Protein AF-A0A4U5JFB2-F1 (afdb_monomer_lite)

Structure (mmCIF, N/CA/C/O backbone):
data_AF-A0A4U5JFB2-F1
#
_entry.id   AF-A0A4U5JFB2-F1
#
loop_
_atom_site.group_PDB
_atom_site.id
_atom_site.type_symbol
_atom_site.label_atom_id
_atom_site.label_alt_id
_atom_site.label_comp_id
_atom_site.label_asym_id
_atom_site.label_entity_id
_atom_site.label_seq_id
_atom_site.pdbx_PDB_ins_code
_atom_site.Cartn_x
_atom_site.Cartn_y
_atom_site.Cartn_z
_atom_site.occupancy
_atom_site.B_iso_or_equiv
_atom_site.auth_seq_id
_atom_site.auth_comp_id
_atom_site.auth_asym_id
_atom_site.auth_atom_id
_atom_site.pdbx_PDB_model_num
ATOM 1 N N . MET A 1 1 ? 9.744 2.714 -34.882 1.00 49.50 1 MET A N 1
ATOM 2 C CA . MET A 1 1 ? 10.341 2.212 -33.629 1.00 49.50 1 MET A CA 1
ATOM 3 C C . MET A 1 1 ? 9.254 1.440 -32.914 1.00 49.50 1 MET A C 1
ATOM 5 O O . MET A 1 1 ? 8.287 2.055 -32.488 1.00 49.50 1 MET A O 1
ATOM 9 N N . GLU A 1 2 ? 9.345 0.115 -32.877 1.00 61.69 2 GLU A N 1
ATOM 10 C CA . GLU A 1 2 ? 8.428 -0.694 -32.072 1.00 61.69 2 GLU A CA 1
ATOM 11 C C . GLU A 1 2 ? 8.927 -0.667 -30.626 1.00 61.69 2 GLU A C 1
ATOM 13 O O . GLU A 1 2 ? 10.002 -1.180 -30.318 1.00 61.69 2 GLU A O 1
ATOM 18 N N . PHE A 1 3 ? 8.195 0.008 -29.741 1.00 65.12 3 PHE A N 1
ATOM 19 C CA . PHE A 1 3 ? 8.506 -0.007 -28.317 1.00 65.12 3 PHE A CA 1
ATOM 20 C C . PHE A 1 3 ? 8.042 -1.347 -27.746 1.00 65.12 3 PHE A C 1
ATOM 22 O O . PHE A 1 3 ? 6.844 -1.581 -27.598 1.00 65.12 3 PHE A O 1
ATOM 29 N N . SER A 1 4 ? 8.986 -2.236 -27.429 1.00 78.12 4 SER A N 1
ATOM 30 C CA . SER A 1 4 ? 8.678 -3.460 -26.691 1.00 78.12 4 SER A CA 1
ATOM 31 C C . SER A 1 4 ? 8.183 -3.081 -25.292 1.00 78.12 4 SER A C 1
ATOM 33 O O . SER A 1 4 ? 8.965 -2.718 -24.413 1.00 78.12 4 SER A O 1
ATOM 35 N N . LEU A 1 5 ? 6.864 -3.134 -25.091 1.00 79.94 5 LEU A N 1
ATOM 36 C CA . LEU A 1 5 ? 6.212 -2.791 -23.820 1.00 79.94 5 LEU A CA 1
ATOM 37 C C . LEU A 1 5 ? 6.572 -3.759 -22.684 1.00 79.94 5 LEU A C 1
ATOM 39 O O . LEU A 1 5 ? 6.315 -3.454 -21.524 1.00 79.94 5 LEU A O 1
ATOM 43 N N . VAL A 1 6 ? 7.209 -4.891 -22.993 1.00 82.12 6 VAL A N 1
ATOM 44 C CA . VAL A 1 6 ? 7.571 -5.930 -22.021 1.00 82.12 6 VAL A CA 1
ATOM 45 C C . VAL A 1 6 ? 8.448 -5.373 -20.893 1.00 82.12 6 VAL A C 1
ATOM 47 O O . VAL A 1 6 ? 8.170 -5.633 -19.727 1.00 82.12 6 VAL A O 1
ATOM 50 N N . GLY A 1 7 ? 9.458 -4.556 -21.211 1.00 84.44 7 GLY A N 1
ATOM 51 C CA . GLY A 1 7 ? 10.356 -3.975 -20.202 1.00 84.44 7 GLY A CA 1
ATOM 52 C C . GLY A 1 7 ? 9.629 -3.062 -19.202 1.00 84.44 7 GLY A C 1
ATOM 53 O O . GLY A 1 7 ? 9.645 -3.342 -18.003 1.00 84.44 7 GLY A O 1
ATOM 54 N N . PRO A 1 8 ? 8.941 -2.002 -19.668 1.00 85.06 8 PRO A N 1
ATOM 55 C CA . PRO A 1 8 ? 8.163 -1.118 -18.798 1.00 85.06 8 PRO A CA 1
ATOM 56 C C . PRO A 1 8 ? 7.049 -1.834 -18.020 1.00 85.06 8 PRO A C 1
ATOM 58 O O . PRO A 1 8 ? 6.825 -1.529 -16.850 1.00 85.06 8 PRO A O 1
ATOM 61 N N . VAL A 1 9 ? 6.366 -2.809 -18.630 1.00 88.50 9 VAL A N 1
ATOM 62 C CA . VAL A 1 9 ? 5.305 -3.582 -17.961 1.00 88.50 9 VAL A CA 1
ATOM 63 C C . VAL A 1 9 ? 5.862 -4.394 -16.794 1.00 88.50 9 VAL A C 1
ATOM 65 O O . VAL A 1 9 ? 5.256 -4.416 -15.726 1.00 88.50 9 VAL A O 1
ATOM 68 N N . VAL A 1 10 ? 7.024 -5.023 -16.956 1.00 89.44 10 VAL A N 1
ATOM 69 C CA . VAL A 1 10 ? 7.642 -5.797 -15.872 1.00 89.44 10 VAL A CA 1
ATOM 70 C C . VAL A 1 10 ? 8.172 -4.879 -14.769 1.00 89.44 10 VAL A C 1
ATOM 72 O O . VAL A 1 10 ? 7.935 -5.145 -13.595 1.00 89.44 10 VAL A O 1
ATOM 75 N N . LEU A 1 11 ? 8.847 -3.782 -15.128 1.00 87.44 11 LEU A N 1
ATOM 76 C CA . LEU A 1 11 ? 9.489 -2.891 -14.152 1.00 87.44 11 LEU A CA 1
ATOM 77 C C . LEU A 1 11 ? 8.510 -1.994 -13.390 1.00 87.44 11 LEU A C 1
ATOM 79 O O . LEU A 1 11 ? 8.796 -1.609 -12.262 1.00 87.44 11 LEU A O 1
ATOM 83 N N . ILE A 1 12 ? 7.381 -1.635 -14.000 1.00 88.50 12 ILE A N 1
ATOM 84 C CA . ILE A 1 12 ? 6.430 -0.671 -13.431 1.00 88.50 12 ILE A CA 1
ATOM 85 C C . ILE A 1 12 ? 5.071 -1.329 -13.215 1.00 88.50 12 ILE A C 1
ATOM 87 O O . ILE A 1 12 ? 4.487 -1.206 -12.141 1.00 88.50 12 ILE A O 1
ATOM 91 N N . GLY A 1 13 ? 4.576 -2.064 -14.209 1.00 90.56 13 GLY A N 1
ATOM 92 C CA . GLY A 1 13 ? 3.257 -2.689 -14.157 1.00 90.56 13 GLY A CA 1
ATOM 93 C C . GLY A 1 13 ? 3.129 -3.719 -13.038 1.00 90.56 13 GLY A C 1
ATOM 94 O O . GLY A 1 13 ? 2.193 -3.629 -12.249 1.00 90.56 13 GLY A O 1
ATOM 95 N N . ILE A 1 14 ? 4.076 -4.657 -12.923 1.00 92.00 14 ILE A N 1
ATOM 96 C CA . ILE A 1 14 ? 4.029 -5.694 -11.878 1.00 92.00 14 ILE A CA 1
ATOM 97 C C . ILE A 1 14 ? 4.122 -5.080 -10.466 1.00 92.00 14 ILE A C 1
ATOM 99 O O . ILE A 1 14 ? 3.264 -5.399 -9.639 1.00 92.00 14 ILE A O 1
ATOM 103 N N . PRO A 1 15 ? 5.068 -4.166 -10.163 1.00 90.00 15 PRO A N 1
ATOM 104 C CA . PRO A 1 15 ? 5.104 -3.514 -8.855 1.00 90.00 15 PRO A CA 1
ATOM 105 C C . PRO A 1 15 ? 3.850 -2.693 -8.545 1.00 90.00 15 PRO A C 1
ATOM 107 O O . PRO A 1 15 ? 3.310 -2.813 -7.449 1.00 90.00 15 PRO A O 1
ATOM 110 N N . LEU A 1 16 ? 3.342 -1.903 -9.499 1.00 91.69 16 LEU A N 1
ATOM 111 C CA . LEU A 1 16 ? 2.110 -1.133 -9.298 1.00 91.69 16 LEU A CA 1
ATOM 112 C C . LEU A 1 16 ? 0.903 -2.040 -9.060 1.00 91.69 16 LEU A C 1
ATOM 114 O O . LEU A 1 16 ? 0.091 -1.758 -8.182 1.00 91.69 16 LEU A O 1
ATOM 118 N N . PHE A 1 17 ? 0.797 -3.142 -9.804 1.00 94.69 17 PHE A N 1
ATOM 119 C CA . PHE A 1 17 ? -0.240 -4.143 -9.582 1.00 94.69 17 PHE A CA 1
ATOM 120 C C . PHE A 1 17 ? -0.169 -4.695 -8.155 1.00 94.69 17 PHE A C 1
ATOM 122 O O . PHE A 1 17 ? -1.189 -4.758 -7.470 1.00 94.69 17 PHE A O 1
ATOM 129 N N . TRP A 1 18 ? 1.032 -5.022 -7.672 1.00 93.44 18 TRP A N 1
ATOM 130 C CA . TRP A 1 18 ? 1.218 -5.518 -6.311 1.00 93.44 18 TRP A CA 1
ATOM 131 C C . TRP A 1 18 ? 0.842 -4.483 -5.245 1.00 93.44 18 TRP A C 1
ATOM 133 O O . TRP A 1 18 ? 0.189 -4.829 -4.261 1.00 93.44 18 TRP A O 1
ATOM 143 N N . LEU A 1 19 ? 1.174 -3.205 -5.458 1.00 90.06 19 LEU A N 1
ATOM 144 C CA . LEU A 1 19 ? 0.747 -2.122 -4.567 1.00 90.06 19 LEU A CA 1
ATOM 145 C C . LEU A 1 19 ? -0.776 -2.012 -4.513 1.00 90.06 19 LEU A C 1
ATOM 147 O O . LEU A 1 19 ? -1.340 -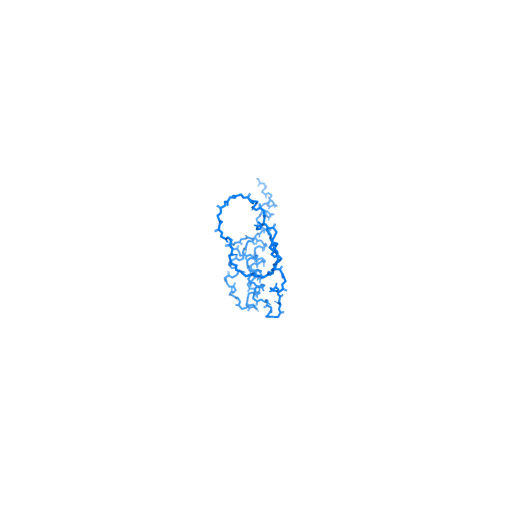1.948 -3.426 1.00 90.06 19 LEU A O 1
ATOM 151 N N . CYS A 1 20 ? -1.457 -2.081 -5.658 1.00 95.19 20 CYS A N 1
ATOM 152 C CA . CYS A 1 20 ? -2.918 -2.078 -5.701 1.00 95.19 20 CYS A CA 1
ATOM 153 C C . CYS A 1 20 ? -3.528 -3.267 -4.942 1.00 95.19 20 CYS A C 1
ATOM 155 O O . CYS A 1 20 ? -4.490 -3.080 -4.197 1.00 95.19 20 CYS A O 1
ATOM 157 N N . VAL A 1 21 ? -2.963 -4.472 -5.090 1.00 95.56 21 VAL A N 1
ATOM 158 C CA . VAL A 1 21 ? -3.413 -5.670 -4.359 1.00 95.56 21 VAL A CA 1
ATOM 159 C C . VAL A 1 21 ? -3.256 -5.481 -2.848 1.00 95.56 21 VAL A C 1
ATOM 161 O O . VAL A 1 21 ? -4.212 -5.701 -2.106 1.00 95.56 21 VAL A O 1
ATOM 164 N N . MET A 1 22 ? -2.092 -5.016 -2.386 1.00 91.56 22 MET A N 1
ATOM 165 C CA . MET A 1 22 ? -1.822 -4.807 -0.957 1.00 91.56 22 MET A CA 1
ATOM 166 C C . MET A 1 22 ? -2.681 -3.701 -0.349 1.00 91.56 22 MET A C 1
ATOM 168 O O . MET A 1 22 ? -3.229 -3.860 0.741 1.00 91.56 22 MET A O 1
ATOM 172 N N . THR A 1 23 ? -2.865 -2.598 -1.073 1.00 94.75 23 THR A N 1
ATOM 173 C CA . THR A 1 23 ? -3.782 -1.525 -0.686 1.00 94.75 23 THR A CA 1
ATOM 174 C C . THR A 1 23 ? -5.220 -2.024 -0.589 1.00 94.75 23 THR A C 1
ATOM 176 O O . THR A 1 23 ? -5.907 -1.697 0.378 1.00 94.75 23 THR A O 1
ATOM 179 N N . GLY A 1 24 ? -5.672 -2.830 -1.553 1.00 96.50 24 GLY A N 1
ATOM 180 C CA . GLY A 1 24 ? -6.997 -3.445 -1.527 1.00 96.50 24 GLY A CA 1
ATOM 181 C C . GLY A 1 24 ? -7.182 -4.366 -0.321 1.00 96.50 24 GLY A C 1
ATOM 182 O O . GLY A 1 24 ? -8.184 -4.254 0.383 1.00 96.50 24 GLY A O 1
ATOM 183 N N . TYR A 1 25 ? -6.187 -5.211 -0.036 1.00 95.00 25 TYR A N 1
ATOM 184 C CA . TYR A 1 25 ? -6.188 -6.088 1.134 1.00 95.00 25 TYR A CA 1
ATOM 185 C C . TYR A 1 25 ? -6.294 -5.290 2.440 1.00 95.00 25 TYR A C 1
ATOM 187 O O . TYR A 1 25 ? -7.235 -5.493 3.204 1.00 95.00 25 TYR A O 1
ATOM 195 N N . ALA A 1 26 ? -5.403 -4.318 2.660 1.00 94.44 26 ALA A N 1
ATOM 196 C CA . ALA A 1 26 ? -5.414 -3.491 3.866 1.00 94.44 26 ALA A CA 1
ATOM 197 C C . ALA A 1 26 ? -6.717 -2.686 4.018 1.00 94.44 26 ALA A C 1
ATOM 199 O O . ALA A 1 26 ? -7.193 -2.485 5.132 1.00 94.44 26 ALA A O 1
ATOM 200 N N . TYR A 1 27 ? -7.323 -2.235 2.915 1.00 96.56 27 TYR A N 1
ATOM 201 C CA . TYR A 1 27 ? -8.592 -1.507 2.955 1.00 96.56 27 TYR A CA 1
ATOM 202 C C . TYR A 1 27 ? -9.761 -2.379 3.433 1.00 96.56 27 TYR A C 1
ATOM 204 O O . TYR A 1 27 ? -10.595 -1.907 4.205 1.00 96.56 27 TYR A O 1
ATOM 212 N N . VAL A 1 28 ? -9.824 -3.637 2.983 1.00 97.25 28 VAL A N 1
ATOM 213 C CA . VAL A 1 28 ? -10.891 -4.580 3.358 1.00 97.25 28 VAL A CA 1
ATOM 214 C C . VAL A 1 28 ? -10.669 -5.160 4.756 1.00 97.25 28 VAL A C 1
ATOM 216 O O . VAL A 1 28 ? -11.634 -5.361 5.486 1.00 97.25 28 VAL A O 1
ATOM 219 N N . ASP A 1 29 ? -9.415 -5.392 5.141 1.00 95.56 29 ASP A N 1
ATOM 220 C CA . ASP A 1 29 ? -9.050 -6.039 6.405 1.00 95.56 29 ASP A CA 1
ATOM 221 C C . ASP A 1 29 ? -8.941 -5.060 7.594 1.00 95.56 29 ASP A C 1
ATOM 223 O O . ASP A 1 29 ? -9.241 -5.409 8.733 1.00 95.56 29 ASP A O 1
ATOM 227 N N . ALA A 1 30 ? -8.586 -3.791 7.371 1.00 94.88 30 ALA A N 1
ATOM 228 C CA . ALA A 1 30 ? -8.470 -2.815 8.461 1.00 94.88 30 ALA A CA 1
ATOM 229 C C . ALA A 1 30 ? -9.735 -2.664 9.348 1.00 94.88 30 ALA A C 1
ATOM 231 O O . ALA A 1 30 ? -9.583 -2.635 10.574 1.00 94.88 30 ALA A O 1
ATOM 232 N N . PRO A 1 31 ? -10.974 -2.588 8.812 1.00 93.56 31 PRO A N 1
ATOM 233 C CA . PRO A 1 31 ? -12.167 -2.459 9.645 1.00 93.56 31 PRO A CA 1
ATOM 234 C C . PRO A 1 31 ? -12.383 -3.648 10.588 1.00 93.56 31 PRO A C 1
ATOM 236 O O . PRO A 1 31 ? -12.862 -3.443 11.702 1.00 93.56 31 PRO A O 1
ATOM 239 N N . THR A 1 32 ? -12.015 -4.871 10.182 1.00 93.81 32 THR A N 1
ATOM 240 C CA . THR A 1 32 ? -12.194 -6.073 11.019 1.00 93.81 32 THR A CA 1
ATOM 241 C C . THR A 1 32 ? -11.259 -6.084 12.228 1.00 93.81 32 THR A C 1
ATOM 243 O O . THR A 1 32 ? -11.507 -6.810 13.183 1.00 93.81 32 THR A O 1
ATOM 246 N N . HIS A 1 33 ? -10.234 -5.229 12.221 1.00 90.50 33 HIS A N 1
ATOM 247 C CA . HIS A 1 33 ? -9.240 -5.070 13.282 1.00 90.50 33 HIS A CA 1
ATOM 248 C C . HIS A 1 33 ? -9.352 -3.718 14.017 1.00 90.50 33 HIS A C 1
ATOM 250 O O . HIS A 1 33 ? -8.415 -3.280 14.688 1.00 90.50 33 HIS A O 1
ATOM 256 N N . GLY A 1 34 ? -10.474 -2.998 13.863 1.00 90.88 34 GLY A N 1
ATOM 257 C CA . GLY A 1 34 ? -10.684 -1.691 14.505 1.00 90.88 34 GLY A CA 1
ATOM 258 C C . GLY A 1 34 ? -9.733 -0.596 14.003 1.00 90.88 34 GLY A C 1
ATOM 259 O O . GLY A 1 34 ? -9.461 0.385 14.701 1.00 90.88 34 GLY A O 1
ATOM 260 N N . MET A 1 35 ? -9.184 -0.770 12.802 1.00 93.19 35 MET A N 1
ATOM 261 C CA . MET A 1 35 ? -8.250 0.154 12.177 1.00 93.19 35 MET A CA 1
ATOM 262 C C . MET A 1 35 ? -8.947 1.030 11.130 1.00 93.19 35 MET A C 1
ATOM 264 O O . MET A 1 35 ? -9.945 0.644 10.526 1.00 93.19 35 MET A O 1
ATOM 268 N N . SER A 1 36 ? -8.413 2.233 10.886 1.00 94.69 36 SER A N 1
ATOM 269 C CA . SER A 1 36 ? -8.985 3.155 9.894 1.00 94.69 36 SER A CA 1
ATOM 270 C C . SER A 1 36 ? -8.630 2.723 8.459 1.00 94.69 36 SER A C 1
ATOM 272 O O . SER A 1 36 ? -7.458 2.793 8.077 1.00 94.69 36 SER A O 1
ATOM 274 N N . PRO A 1 37 ? -9.611 2.356 7.611 1.00 95.19 37 PRO A N 1
ATOM 275 C CA . PRO A 1 37 ? -9.326 1.758 6.300 1.00 95.19 37 PRO A CA 1
ATOM 276 C C . PRO A 1 37 ? -8.588 2.702 5.355 1.00 95.19 37 PRO A C 1
ATOM 278 O O . PRO A 1 37 ? -7.638 2.320 4.682 1.00 95.19 37 PRO A O 1
ATOM 281 N N . ARG A 1 38 ? -8.985 3.980 5.347 1.00 95.44 38 ARG A N 1
ATOM 282 C CA . ARG A 1 38 ? -8.382 5.009 4.486 1.00 95.44 38 ARG A CA 1
ATOM 283 C C . ARG A 1 38 ? -6.920 5.284 4.839 1.00 95.44 38 ARG A C 1
ATOM 285 O O . ARG A 1 38 ? -6.108 5.462 3.938 1.00 95.44 38 ARG A O 1
ATOM 292 N N . LYS A 1 39 ? -6.586 5.301 6.135 1.00 93.56 39 LYS A N 1
ATOM 293 C CA . LYS A 1 39 ? -5.214 5.524 6.609 1.00 93.56 39 LYS A CA 1
ATOM 294 C C . LYS A 1 39 ? -4.316 4.379 6.160 1.00 93.56 39 LYS A C 1
ATOM 296 O O . LYS A 1 39 ? -3.283 4.623 5.549 1.00 93.56 39 LYS A O 1
ATOM 301 N N . TRP A 1 40 ? -4.724 3.142 6.432 1.00 94.25 40 TRP A N 1
ATOM 302 C CA . TRP A 1 40 ? -3.893 1.973 6.155 1.00 94.25 40 TRP A CA 1
ATOM 303 C C . TRP A 1 40 ? -3.795 1.638 4.669 1.00 94.25 40 TRP A C 1
ATOM 305 O O . TRP A 1 40 ? -2.723 1.242 4.216 1.00 94.25 40 TRP A O 1
ATOM 315 N N . ALA A 1 41 ? -4.840 1.914 3.887 1.00 93.50 41 ALA A N 1
ATOM 316 C CA . ALA A 1 41 ? -4.770 1.876 2.429 1.00 93.50 41 ALA A CA 1
ATOM 317 C C . ALA A 1 41 ? -3.744 2.884 1.877 1.00 93.50 41 ALA A C 1
ATOM 319 O O . ALA A 1 41 ? -2.910 2.517 1.050 1.00 93.50 41 ALA A O 1
ATOM 320 N N . ALA A 1 42 ? -3.763 4.133 2.365 1.00 92.94 42 ALA A N 1
ATOM 321 C CA . ALA A 1 42 ? -2.820 5.167 1.939 1.00 92.94 42 ALA A CA 1
ATOM 322 C C . ALA A 1 42 ? -1.374 4.825 2.333 1.00 92.94 42 ALA A C 1
ATOM 324 O O . ALA A 1 42 ? -0.477 4.901 1.498 1.00 92.94 42 ALA A O 1
ATOM 325 N N . VAL A 1 43 ? -1.150 4.390 3.575 1.00 90.25 43 VAL A N 1
ATOM 326 C CA . VAL A 1 43 ? 0.178 3.972 4.052 1.00 90.25 43 VAL A CA 1
ATOM 327 C C . VAL A 1 43 ? 0.715 2.803 3.221 1.00 90.25 43 VAL A C 1
ATOM 329 O O . VAL A 1 43 ? 1.853 2.863 2.761 1.00 90.25 43 VAL A O 1
ATOM 332 N N . SER A 1 44 ? -0.114 1.789 2.955 1.00 89.25 44 SER A N 1
ATOM 333 C CA . SER A 1 44 ? 0.280 0.614 2.161 1.00 89.25 44 SER A CA 1
ATOM 334 C C . SER A 1 44 ? 0.577 0.945 0.693 1.00 89.25 44 SER A C 1
ATOM 336 O O . SER A 1 44 ? 1.377 0.252 0.073 1.00 89.25 44 SER A O 1
ATOM 338 N N . PHE A 1 45 ? -0.034 2.001 0.141 1.00 89.75 45 PHE A N 1
ATOM 339 C CA . PHE A 1 45 ? 0.180 2.429 -1.245 1.00 89.75 45 PHE A CA 1
ATOM 340 C C . PHE A 1 45 ? 1.418 3.324 -1.416 1.00 89.75 45 PHE A C 1
ATOM 342 O O . PHE A 1 45 ? 2.227 3.106 -2.314 1.00 89.75 45 PHE A O 1
ATOM 349 N N . PHE A 1 46 ? 1.557 4.355 -0.573 1.00 87.00 46 PHE A N 1
ATOM 350 C CA . PHE A 1 46 ? 2.542 5.432 -0.761 1.00 87.00 46 PHE A CA 1
ATOM 351 C C . PHE A 1 46 ? 3.888 5.179 -0.088 1.00 87.00 46 PHE A C 1
ATOM 353 O O . PHE A 1 46 ? 4.875 5.819 -0.447 1.00 87.00 46 PHE A O 1
ATOM 360 N N . VAL A 1 47 ? 3.946 4.251 0.866 1.00 84.38 47 VAL A N 1
ATOM 361 C CA . VAL A 1 47 ? 5.198 3.804 1.478 1.00 84.38 47 VAL A CA 1
ATOM 362 C C . VAL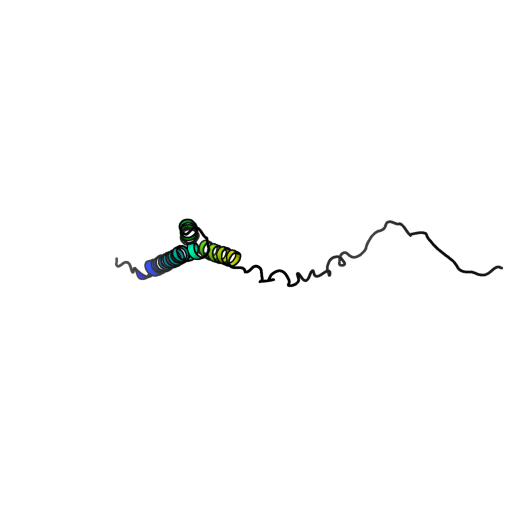 A 1 47 ? 5.425 2.353 1.047 1.00 84.38 47 VAL A C 1
ATOM 364 O O . VAL A 1 47 ? 5.174 1.432 1.824 1.00 84.38 47 VAL A O 1
ATOM 367 N N . PRO A 1 48 ? 5.825 2.106 -0.212 1.00 64.12 48 PRO A N 1
ATOM 368 C CA . PRO A 1 48 ? 6.024 0.750 -0.703 1.00 64.12 48 PRO A CA 1
ATOM 369 C C . PRO A 1 48 ? 7.061 0.008 0.156 1.00 64.12 48 PRO A C 1
ATOM 371 O O . PRO A 1 48 ? 7.997 0.609 0.686 1.00 64.12 48 PRO A O 1
ATOM 374 N N . LEU A 1 49 ? 6.867 -1.305 0.309 1.00 64.31 49 LEU A N 1
ATOM 375 C CA . LEU A 1 49 ? 7.579 -2.203 1.232 1.00 64.31 49 LEU A CA 1
ATOM 376 C C . LEU A 1 49 ? 7.304 -1.912 2.719 1.00 64.31 49 LEU A C 1
ATOM 378 O O . LEU A 1 49 ? 6.700 -2.750 3.380 1.00 64.31 49 LEU A O 1
ATOM 382 N N . PHE A 1 50 ? 7.658 -0.743 3.256 1.00 68.31 50 PHE A N 1
ATOM 383 C CA . PHE A 1 50 ? 7.525 -0.478 4.700 1.00 68.31 50 PHE A CA 1
ATOM 384 C C . PHE A 1 50 ? 6.083 -0.259 5.168 1.00 68.31 50 PHE A C 1
ATOM 386 O O . PHE A 1 50 ? 5.750 -0.641 6.282 1.00 68.31 50 PHE A O 1
ATOM 393 N N . GLY A 1 51 ? 5.211 0.321 4.344 1.00 71.00 51 GLY A N 1
ATOM 394 C CA . GLY A 1 51 ? 3.825 0.617 4.707 1.00 71.00 51 GLY A CA 1
ATOM 395 C C . GLY A 1 51 ? 2.965 -0.633 4.882 1.00 71.00 51 GLY A C 1
ATOM 396 O O . GLY A 1 51 ? 2.193 -0.715 5.835 1.00 71.00 51 GLY A O 1
ATOM 397 N N . PHE A 1 52 ? 3.145 -1.633 4.012 1.00 72.69 52 PHE A N 1
ATOM 398 C CA . PHE A 1 52 ? 2.464 -2.922 4.149 1.00 72.69 52 PHE A CA 1
ATOM 399 C C . PHE A 1 52 ? 2.961 -3.696 5.377 1.00 72.69 52 PHE A C 1
ATOM 401 O O . PHE A 1 52 ? 2.148 -4.178 6.161 1.00 72.69 52 PHE A O 1
ATOM 408 N N . PHE A 1 53 ? 4.279 -3.759 5.605 1.00 78.75 53 PHE A N 1
ATOM 409 C CA . PHE A 1 53 ? 4.812 -4.391 6.816 1.00 78.75 53 PHE A CA 1
ATOM 410 C C . PHE A 1 53 ? 4.396 -3.645 8.086 1.00 78.75 53 PHE A C 1
ATOM 412 O O . PHE A 1 53 ? 3.992 -4.287 9.046 1.00 78.75 53 PHE A O 1
ATOM 419 N N . ALA A 1 54 ? 4.404 -2.310 8.090 1.00 80.56 54 ALA A N 1
ATOM 420 C CA . ALA A 1 54 ? 3.904 -1.517 9.211 1.00 80.56 54 ALA A CA 1
ATOM 421 C C . ALA A 1 54 ? 2.430 -1.822 9.523 1.00 80.56 54 ALA A C 1
ATOM 423 O O . ALA A 1 54 ? 2.068 -1.927 10.691 1.00 80.56 54 ALA A O 1
ATOM 424 N N . TYR A 1 55 ? 1.592 -2.012 8.497 1.00 77.81 55 TYR A N 1
ATOM 425 C CA . TYR A 1 55 ? 0.218 -2.484 8.679 1.00 77.81 55 TYR A CA 1
ATOM 426 C C . TYR A 1 55 ? 0.169 -3.887 9.303 1.00 77.81 55 TYR A C 1
ATOM 428 O O . TYR A 1 55 ? -0.576 -4.085 10.259 1.00 77.81 55 TYR A O 1
ATOM 436 N N . LEU A 1 56 ? 0.968 -4.843 8.815 1.00 81.69 56 LEU A N 1
ATOM 437 C CA . LEU A 1 56 ? 1.014 -6.195 9.384 1.00 81.69 56 LEU A CA 1
ATOM 438 C C . LEU A 1 56 ? 1.464 -6.191 10.854 1.00 81.69 56 LEU A C 1
ATOM 440 O O . LEU A 1 56 ? 0.850 -6.873 11.667 1.00 81.69 56 LEU A O 1
ATOM 444 N N . PHE A 1 57 ? 2.485 -5.402 11.202 1.00 85.12 57 PHE A N 1
ATOM 445 C CA . PHE A 1 57 ? 2.969 -5.269 12.580 1.00 85.12 57 PHE A CA 1
ATOM 446 C C . PHE A 1 57 ? 1.936 -4.618 13.501 1.00 85.12 57 PHE A C 1
ATOM 448 O O . PHE A 1 57 ? 1.703 -5.109 14.602 1.00 85.12 57 PHE A O 1
ATOM 455 N N . GLU A 1 58 ? 1.285 -3.539 13.058 1.00 83.38 58 GLU A N 1
ATOM 456 C CA . GLU A 1 58 ? 0.218 -2.912 13.840 1.00 83.38 58 GLU A CA 1
ATOM 457 C C . GLU A 1 58 ? -0.968 -3.866 14.029 1.00 83.38 58 GLU A C 1
ATOM 459 O O . GLU A 1 58 ? -1.545 -3.920 15.115 1.00 83.38 58 GLU A O 1
ATOM 464 N N . ARG A 1 59 ? -1.348 -4.611 12.980 1.00 83.81 59 ARG A N 1
ATOM 465 C CA . ARG A 1 59 ? -2.419 -5.607 13.065 1.00 83.81 59 ARG A CA 1
ATOM 466 C C . ARG A 1 59 ? -2.096 -6.636 14.136 1.00 83.81 59 ARG A C 1
ATOM 468 O O . ARG A 1 59 ? -2.924 -6.846 15.013 1.00 83.81 59 ARG A O 1
ATOM 475 N N . GLU A 1 60 ? -0.897 -7.209 14.078 1.00 84.12 60 GLU A N 1
ATOM 476 C CA . GLU A 1 60 ? -0.460 -8.245 15.011 1.00 84.12 60 GLU A CA 1
ATOM 477 C C . GLU A 1 60 ? -0.496 -7.756 16.463 1.00 84.12 60 GLU A C 1
ATOM 479 O O . GLU A 1 60 ? -1.091 -8.408 17.319 1.00 84.12 60 GLU A O 1
ATOM 484 N N . ALA A 1 61 ? 0.013 -6.546 16.721 1.00 77.50 61 ALA A N 1
ATOM 485 C CA . ALA A 1 61 ? -0.009 -5.934 18.050 1.00 77.50 61 ALA A CA 1
ATOM 486 C C . ALA A 1 61 ? -1.428 -5.734 18.616 1.00 77.50 61 ALA A C 1
ATOM 488 O O . ALA A 1 61 ? -1.611 -5.665 19.830 1.00 77.50 61 ALA A O 1
ATOM 489 N N . ARG A 1 62 ? -2.444 -5.617 17.751 1.00 75.88 62 ARG A N 1
ATOM 490 C CA . ARG A 1 62 ? -3.852 -5.453 18.150 1.00 75.88 62 ARG A CA 1
ATOM 491 C C . ARG A 1 62 ? -4.590 -6.777 18.323 1.00 75.88 62 ARG A C 1
ATOM 493 O O . ARG A 1 62 ? -5.612 -6.797 19.005 1.00 75.88 62 ARG A O 1
ATOM 500 N N . THR A 1 63 ? -4.123 -7.847 17.684 1.00 70.75 63 THR A N 1
ATOM 501 C CA . THR A 1 63 ? -4.699 -9.199 17.784 1.00 70.75 63 THR A CA 1
ATOM 502 C C . THR A 1 63 ? -4.036 -10.071 18.843 1.00 70.75 63 THR A C 1
ATOM 504 O O . THR A 1 63 ? -4.563 -11.142 19.144 1.00 70.75 63 THR A O 1
ATOM 507 N N . GLU A 1 64 ? -2.930 -9.615 19.433 1.00 62.81 64 GLU A N 1
ATOM 508 C CA . GLU A 1 64 ? -2.302 -10.242 20.594 1.00 62.81 64 GLU A CA 1
ATOM 509 C C . GLU A 1 64 ? -3.341 -10.422 21.717 1.00 62.81 64 GLU A C 1
ATOM 511 O O . GLU A 1 64 ? -3.920 -9.468 22.245 1.00 62.81 64 GLU A O 1
ATOM 516 N N . SER A 1 65 ? -3.624 -11.679 22.061 1.00 57.72 65 SER A N 1
ATOM 517 C CA . SER A 1 65 ? -4.546 -12.000 23.145 1.00 57.72 65 SER A CA 1
ATOM 518 C C . SER A 1 65 ? -3.900 -11.640 24.490 1.00 57.72 65 SER A C 1
ATOM 520 O O . SER A 1 65 ? -2.716 -11.902 24.675 1.00 57.72 65 S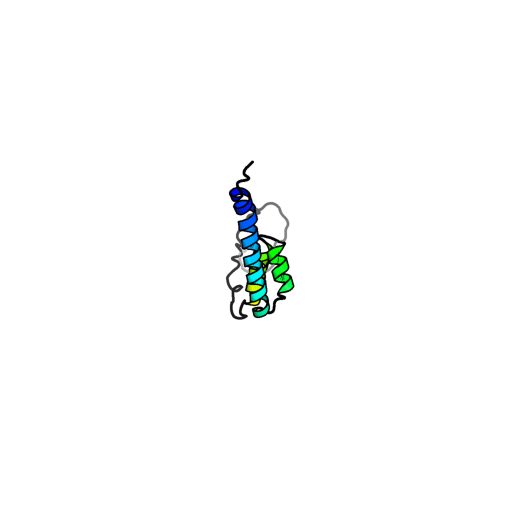ER A O 1
ATOM 522 N N . PRO A 1 66 ? -4.640 -11.160 25.501 1.00 57.59 66 PRO A N 1
ATOM 523 C CA . PRO A 1 66 ? -4.070 -10.899 26.829 1.00 57.59 66 PRO A CA 1
ATOM 524 C C . PRO A 1 66 ? -3.508 -12.153 27.535 1.00 57.59 66 PRO A C 1
ATOM 526 O O . PRO A 1 66 ? -2.910 -12.033 28.599 1.00 57.59 66 PRO A O 1
ATOM 529 N N . ASN A 1 67 ? -3.702 -13.348 26.960 1.00 54.72 67 ASN A N 1
ATOM 530 C CA . ASN A 1 67 ? -3.192 -14.624 27.461 1.00 54.72 67 ASN A CA 1
ATOM 531 C C . ASN A 1 67 ? -1.948 -15.138 26.717 1.00 54.72 67 ASN A C 1
ATOM 533 O O . ASN A 1 67 ? -1.409 -16.168 27.122 1.00 54.72 67 ASN A O 1
ATOM 537 N N . SER A 1 68 ? -1.467 -14.472 25.659 1.00 55.94 68 SER A N 1
ATOM 538 C CA . SER A 1 68 ? -0.147 -14.785 25.109 1.00 55.94 68 SER A CA 1
ATOM 539 C C . SER A 1 68 ? 0.897 -14.103 25.983 1.00 55.94 68 SER A C 1
ATOM 541 O O . SER A 1 68 ? 1.262 -12.942 25.824 1.00 55.94 68 SER A O 1
ATOM 543 N N . THR A 1 69 ? 1.376 -14.849 26.971 1.00 56.69 69 THR A N 1
ATOM 544 C CA . THR A 1 69 ? 2.558 -14.519 27.765 1.00 56.69 69 THR A CA 1
ATOM 545 C C . THR A 1 69 ? 3.817 -14.593 26.890 1.00 56.69 69 THR A C 1
ATOM 547 O O . THR A 1 69 ? 4.711 -15.393 27.143 1.00 56.69 69 THR A O 1
ATOM 550 N N . THR A 1 70 ? 3.907 -13.780 25.838 1.00 53.50 70 THR A N 1
ATOM 551 C CA . THR A 1 70 ? 5.106 -13.676 24.988 1.00 53.50 70 THR A CA 1
ATOM 552 C C . THR A 1 70 ? 6.221 -12.896 25.706 1.00 53.50 70 THR A C 1
ATOM 554 O O . THR A 1 70 ? 7.387 -12.980 25.338 1.00 53.50 70 THR A O 1
ATOM 557 N N . PHE A 1 71 ? 5.894 -12.212 26.811 1.00 52.75 71 PHE A N 1
ATOM 558 C CA . PHE A 1 71 ? 6.846 -11.563 27.719 1.00 52.75 71 PHE A CA 1
ATOM 559 C C . PHE A 1 71 ? 6.973 -12.297 29.069 1.00 52.75 71 PHE A C 1
ATOM 561 O O . PHE A 1 71 ? 7.035 -11.685 30.128 1.00 52.75 71 PHE A O 1
ATOM 568 N N . VAL A 1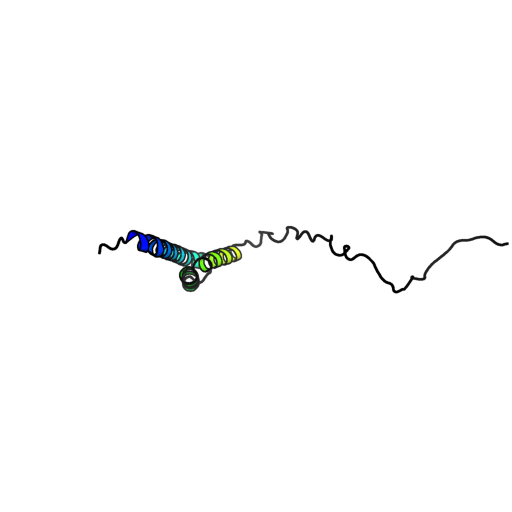 72 ? 6.980 -13.631 29.067 1.00 53.97 72 VAL A N 1
ATOM 569 C CA . VAL A 1 72 ? 7.467 -14.428 30.211 1.00 53.97 72 VAL A CA 1
ATOM 570 C C . VAL A 1 72 ? 8.387 -15.513 29.661 1.00 53.97 72 VAL A C 1
ATOM 572 O O . VAL A 1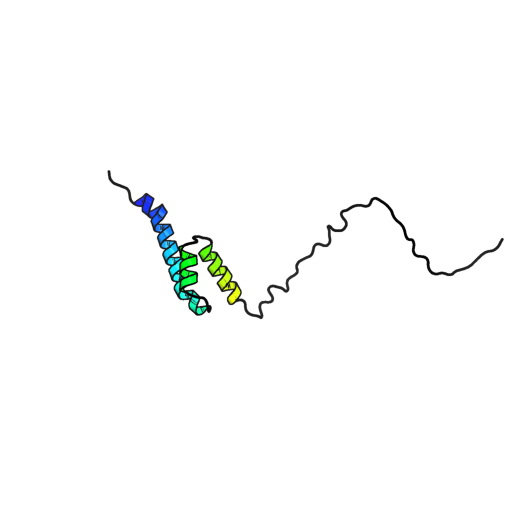 72 ? 8.091 -16.701 29.683 1.00 53.97 72 VAL A O 1
ATOM 575 N N . GLY A 1 73 ? 9.495 -15.077 29.072 1.00 52.34 73 GLY A N 1
ATOM 576 C CA . GLY A 1 73 ? 10.469 -15.948 28.426 1.00 52.34 73 GLY A CA 1
ATOM 577 C C . GLY A 1 73 ? 11.838 -15.292 28.407 1.00 52.34 73 GLY A C 1
ATOM 578 O O . GLY A 1 73 ? 12.319 -14.934 27.344 1.00 52.34 73 GLY A O 1
ATOM 579 N N . GLY A 1 74 ? 12.389 -15.077 29.607 1.00 53.62 74 GLY A N 1
ATOM 580 C CA . GLY A 1 74 ? 13.809 -14.856 29.887 1.00 53.62 74 GLY A CA 1
ATOM 581 C C . GLY A 1 74 ? 14.566 -13.951 28.918 1.00 53.62 74 GLY A C 1
ATOM 582 O O . GLY A 1 74 ? 15.197 -14.435 27.983 1.00 53.62 74 GLY A O 1
ATOM 583 N N . PHE A 1 75 ? 14.659 -12.658 29.238 1.00 56.69 75 PHE A N 1
ATOM 584 C CA . PHE A 1 75 ? 15.940 -12.000 28.998 1.00 56.69 75 PHE A CA 1
ATOM 585 C C . PHE A 1 75 ? 16.958 -12.748 29.854 1.00 56.69 75 PHE A C 1
ATOM 587 O O . PHE A 1 75 ? 17.013 -12.561 31.068 1.00 56.69 75 PHE A O 1
ATOM 594 N N . GLU A 1 76 ? 17.707 -13.652 29.237 1.00 61.81 76 GLU A N 1
ATOM 595 C CA . GLU A 1 76 ? 18.918 -14.199 29.820 1.00 61.81 76 GLU A CA 1
ATOM 596 C C . GLU A 1 76 ? 19.904 -13.028 29.885 1.00 61.81 76 GLU A C 1
ATOM 598 O O . GLU A 1 76 ? 20.624 -12.711 28.938 1.00 61.81 76 GLU A O 1
ATOM 603 N N . ILE A 1 77 ? 19.827 -12.276 30.984 1.00 60.34 77 ILE A N 1
ATOM 604 C CA . ILE A 1 77 ? 20.834 -11.292 31.349 1.00 60.34 77 ILE A CA 1
ATOM 605 C C . ILE A 1 77 ? 22.097 -12.118 31.568 1.00 60.34 77 ILE A C 1
ATOM 607 O O . ILE A 1 77 ? 22.262 -12.746 32.610 1.00 60.34 77 ILE A O 1
ATOM 611 N N . HIS A 1 78 ? 22.974 -12.190 30.569 1.00 55.03 78 HIS A N 1
ATOM 612 C CA . HIS A 1 78 ? 24.310 -12.714 30.796 1.00 55.03 78 HIS A CA 1
ATOM 613 C C . HIS A 1 78 ? 25.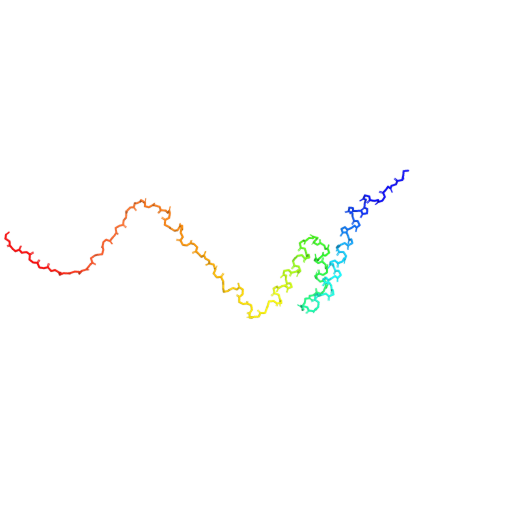033 -11.756 31.742 1.00 55.03 78 HIS A C 1
ATOM 615 O O . HIS A 1 78 ? 25.579 -10.735 31.332 1.00 55.03 78 HIS A O 1
ATOM 621 N N . GLU A 1 79 ? 25.060 -12.124 33.019 1.00 57.94 79 GLU A N 1
ATOM 622 C CA . GLU A 1 79 ? 25.770 -11.454 34.112 1.00 57.94 79 GLU A CA 1
ATOM 623 C C . GLU A 1 79 ? 27.309 -11.592 33.996 1.00 57.94 79 GLU A C 1
ATOM 625 O O . GLU A 1 79 ? 28.042 -11.422 34.957 1.00 57.94 79 GLU A O 1
ATOM 630 N N . SER A 1 80 ? 27.839 -11.894 32.805 1.00 60.53 80 SER A N 1
ATOM 631 C CA . SER A 1 80 ? 29.230 -12.331 32.602 1.00 60.53 80 SER A CA 1
ATOM 632 C C . SER A 1 80 ? 30.163 -11.248 32.038 1.00 60.53 80 SER A C 1
ATOM 634 O O . SER A 1 80 ? 31.192 -11.578 31.454 1.00 60.53 80 SER A O 1
ATOM 636 N N . LYS A 1 81 ? 29.832 -9.955 32.159 1.00 57.47 81 LYS A N 1
ATOM 637 C CA . LYS A 1 81 ? 30.760 -8.872 31.757 1.00 57.47 81 LYS A CA 1
ATOM 638 C C . LYS A 1 81 ? 30.903 -7.708 32.734 1.00 57.47 81 LYS A C 1
ATOM 640 O O . LYS A 1 81 ? 31.613 -6.758 32.422 1.00 57.47 81 LYS A O 1
ATOM 645 N N . ALA A 1 82 ? 30.285 -7.781 33.911 1.00 55.50 82 ALA A N 1
ATOM 646 C CA . ALA A 1 82 ? 30.582 -6.830 34.983 1.00 55.50 82 ALA A CA 1
ATOM 647 C C . ALA A 1 82 ? 31.945 -7.111 35.652 1.00 55.50 82 ALA A C 1
ATOM 649 O O . ALA A 1 82 ? 32.535 -6.192 36.207 1.00 55.50 82 ALA A O 1
ATOM 650 N N . ASP A 1 83 ? 32.457 -8.343 35.539 1.00 57.41 83 ASP A N 1
ATOM 651 C CA . ASP A 1 83 ? 33.673 -8.808 36.228 1.00 57.41 83 ASP A CA 1
ATOM 652 C C . ASP A 1 83 ? 34.938 -8.815 35.339 1.00 57.41 83 ASP A C 1
ATOM 654 O O . ASP A 1 83 ? 36.028 -9.136 35.800 1.00 57.41 83 ASP A O 1
ATOM 658 N N . ASP A 1 84 ? 34.819 -8.414 34.065 1.00 53.69 84 ASP A N 1
ATOM 659 C CA . ASP A 1 84 ? 35.945 -8.332 33.112 1.00 53.69 84 ASP A CA 1
ATOM 660 C C . ASP A 1 84 ? 36.671 -6.968 33.144 1.00 53.69 84 ASP A C 1
ATOM 662 O O . ASP A 1 84 ? 37.564 -6.710 32.333 1.00 53.69 84 ASP A O 1
ATOM 666 N N . ILE A 1 85 ? 36.330 -6.081 34.091 1.00 52.00 85 ILE A N 1
ATOM 667 C CA . ILE A 1 85 ? 37.224 -4.978 34.468 1.00 52.00 85 ILE A CA 1
ATOM 668 C C . ILE A 1 85 ? 38.063 -5.462 35.642 1.00 52.00 85 ILE A C 1
ATOM 670 O O . ILE A 1 85 ? 37.737 -5.267 36.811 1.00 52.00 85 ILE A O 1
ATOM 674 N N . GLY A 1 86 ? 39.152 -6.132 35.269 1.00 47.06 86 GLY A N 1
ATOM 675 C CA . GLY A 1 86 ? 40.234 -6.493 36.162 1.00 47.06 86 GLY A CA 1
ATOM 676 C C . GLY A 1 86 ? 40.683 -5.300 37.004 1.00 47.06 86 GLY A C 1
ATOM 677 O O . GLY A 1 86 ? 40.922 -4.205 36.496 1.00 47.06 86 GLY A O 1
ATOM 678 N N . LEU A 1 87 ? 40.731 -5.575 38.304 1.00 53.06 87 LEU A N 1
ATOM 679 C CA . LEU A 1 87 ? 41.617 -5.039 39.333 1.00 53.06 87 LEU A CA 1
ATOM 680 C C . LEU A 1 87 ? 42.672 -4.045 38.823 1.00 53.06 87 LEU A C 1
ATOM 682 O O . LEU A 1 87 ? 43.485 -4.421 37.989 1.00 53.06 87 LEU A O 1
ATOM 686 N N . ASP A 1 88 ? 42.679 -2.832 39.393 1.00 39.88 88 ASP A N 1
ATOM 687 C CA . ASP A 1 88 ? 43.880 -2.191 39.956 1.00 39.88 88 ASP A CA 1
ATOM 688 C C . ASP A 1 88 ? 43.542 -0.841 40.635 1.00 39.88 88 ASP A C 1
ATOM 690 O O . ASP A 1 88 ? 43.246 0.157 39.977 1.00 39.88 88 ASP A O 1
ATOM 694 N N . GLY A 1 89 ? 43.679 -0.785 41.967 1.00 32.72 89 GLY A N 1
ATOM 695 C CA . GLY A 1 89 ? 44.051 0.446 42.685 1.00 32.72 89 GLY A CA 1
ATOM 696 C C . GLY A 1 89 ? 43.088 0.963 43.772 1.00 32.72 89 GLY A C 1
ATOM 697 O O . GLY A 1 89 ? 41.877 0.840 43.638 1.00 32.72 89 GLY A O 1
ATOM 698 N N . PRO A 1 90 ? 43.610 1.543 44.873 1.00 43.62 90 PRO A N 1
ATOM 699 C CA . PRO A 1 90 ? 43.239 1.123 46.226 1.00 43.62 90 PRO A CA 1
ATOM 700 C C . PRO A 1 90 ? 42.680 2.250 47.107 1.00 43.62 90 PRO A C 1
ATOM 702 O O . PRO A 1 90 ? 43.315 3.291 47.227 1.00 43.62 90 PRO A O 1
ATOM 705 N N . THR A 1 91 ? 41.585 2.002 47.833 1.00 35.44 91 THR A N 1
ATOM 706 C CA . THR A 1 91 ? 41.234 2.707 49.088 1.00 35.44 91 THR A CA 1
ATOM 707 C C . THR A 1 91 ? 40.118 1.937 49.815 1.00 35.44 91 THR A C 1
ATOM 709 O O . THR A 1 91 ? 38.974 1.906 49.385 1.00 35.44 91 THR A O 1
ATOM 712 N N . HIS A 1 92 ? 40.461 1.115 50.807 1.00 31.81 92 HIS A N 1
ATOM 713 C CA . HIS A 1 92 ? 40.495 1.473 52.233 1.00 31.81 92 HIS A CA 1
ATOM 714 C C . HIS A 1 92 ? 39.104 1.547 52.894 1.00 31.81 92 HIS A C 1
ATOM 716 O O . HIS A 1 92 ? 38.454 2.588 52.893 1.00 31.81 92 HIS A O 1
ATOM 722 N N . SER A 1 93 ? 38.682 0.459 53.542 1.00 36.09 93 SER A N 1
ATOM 723 C CA . SER A 1 93 ? 38.251 0.464 54.954 1.00 36.09 93 SER A CA 1
ATOM 724 C C . SER A 1 93 ? 37.897 -0.960 55.394 1.00 36.09 93 SER A C 1
ATOM 726 O O . SER A 1 93 ? 36.805 -1.466 55.144 1.00 36.09 93 SER A O 1
ATOM 728 N N . GLU A 1 94 ? 38.884 -1.594 56.026 1.00 36.72 94 GLU A N 1
ATOM 729 C CA . GLU A 1 94 ? 38.737 -2.780 56.870 1.00 36.72 94 GLU A CA 1
ATOM 730 C C . GLU A 1 94 ? 37.660 -2.486 57.928 1.00 36.72 94 GLU A C 1
ATOM 732 O O . GLU A 1 94 ? 37.697 -1.439 58.581 1.00 36.72 94 GLU A O 1
ATOM 737 N N . ARG A 1 95 ? 36.665 -3.368 58.048 1.00 40.81 95 ARG A N 1
ATOM 738 C CA . ARG A 1 95 ? 35.680 -3.314 59.129 1.00 40.81 95 ARG A CA 1
ATOM 739 C C . ARG A 1 95 ? 36.317 -3.907 60.378 1.00 40.81 95 ARG A C 1
ATOM 741 O O . ARG A 1 95 ? 36.555 -5.110 60.422 1.00 40.81 95 ARG A O 1
ATOM 748 N N . ASP A 1 96 ? 36.504 -3.073 61.391 1.00 40.16 96 ASP A N 1
ATOM 749 C CA . ASP A 1 96 ? 36.394 -3.522 62.775 1.00 40.16 96 ASP A CA 1
ATOM 750 C C . ASP A 1 96 ? 34.995 -4.138 62.951 1.00 40.16 96 ASP A C 1
ATOM 752 O O . ASP A 1 96 ? 34.008 -3.512 62.556 1.00 40.16 96 ASP A O 1
ATOM 756 N N . ASP A 1 97 ? 34.893 -5.380 63.434 1.00 39.78 97 ASP A N 1
ATOM 757 C CA . ASP A 1 97 ? 34.369 -5.670 64.779 1.00 39.78 97 ASP A CA 1
ATOM 758 C C . ASP A 1 97 ? 34.228 -7.193 65.040 1.00 39.78 97 ASP A C 1
ATOM 760 O O . ASP A 1 97 ? 33.742 -7.939 64.190 1.00 39.78 97 ASP A O 1
ATOM 764 N N . VAL A 1 98 ? 34.566 -7.577 66.281 1.00 41.47 98 VAL A N 1
ATOM 765 C CA . VAL A 1 98 ? 34.230 -8.813 67.034 1.00 41.47 98 VAL A CA 1
ATOM 766 C C . VAL A 1 98 ? 34.800 -10.154 66.516 1.00 41.47 98 VAL A C 1
ATOM 768 O O . VAL A 1 98 ? 34.528 -10.573 65.403 1.00 41.47 98 VAL A O 1
ATOM 771 N N . GLY A 1 99 ? 35.518 -10.983 67.277 1.00 35.25 99 GLY A N 1
ATOM 772 C CA . GLY A 1 99 ? 35.839 -11.031 68.700 1.00 35.25 99 GLY A CA 1
ATOM 773 C C . GLY A 1 99 ? 36.164 -12.485 69.096 1.00 35.25 99 GLY A C 1
ATOM 774 O O . GLY A 1 99 ? 35.689 -13.415 68.451 1.00 35.25 99 GLY A O 1
ATOM 775 N N . ASP A 1 100 ? 36.930 -12.618 70.180 1.00 39.84 100 ASP A N 1
ATOM 776 C CA . ASP A 1 100 ? 37.069 -13.792 71.062 1.00 39.84 100 ASP A CA 1
ATOM 777 C C . ASP A 1 100 ? 37.873 -15.020 70.575 1.00 39.84 100 ASP A C 1
ATOM 779 O O . ASP A 1 100 ? 37.426 -15.783 69.721 1.00 39.84 100 ASP A O 1
ATOM 783 N N . ALA A 1 101 ? 39.063 -15.218 71.162 1.00 45.16 101 ALA A N 1
ATOM 784 C CA . ALA A 1 101 ? 39.398 -16.393 71.986 1.00 45.16 101 ALA A CA 1
ATOM 785 C C . ALA A 1 101 ? 40.922 -16.488 72.249 1.00 45.16 101 ALA A C 1
ATOM 787 O O . ALA A 1 101 ? 41.703 -16.755 71.340 1.00 45.16 101 ALA A O 1
ATOM 788 N N . ASP A 1 102 ? 41.270 -16.272 73.521 1.00 46.25 102 ASP A N 1
ATOM 789 C CA . ASP A 1 102 ? 42.173 -17.063 74.377 1.00 46.25 102 ASP A CA 1
ATOM 790 C C . ASP A 1 102 ? 43.670 -17.305 74.069 1.00 46.25 102 ASP A C 1
ATOM 792 O O . ASP A 1 102 ? 44.075 -17.677 72.973 1.00 46.25 102 ASP A O 1
ATOM 796 N N . ASP A 1 103 ? 44.426 -17.236 75.181 1.00 47.44 103 ASP A N 1
ATOM 797 C CA . ASP A 1 103 ? 45.731 -17.855 75.494 1.00 47.44 103 ASP A CA 1
ATOM 798 C C . ASP A 1 103 ? 46.963 -17.387 74.684 1.00 47.44 103 ASP A C 1
ATOM 800 O O . ASP A 1 103 ? 46.969 -17.317 73.466 1.00 47.44 103 ASP A O 1
ATOM 804 N N . ASP A 1 104 ? 48.122 -17.074 75.264 1.00 47.50 104 ASP A N 1
ATOM 805 C CA . ASP A 1 104 ? 48.695 -17.575 76.506 1.00 47.50 104 ASP A CA 1
ATOM 806 C C . ASP A 1 104 ? 49.868 -16.669 76.935 1.00 47.50 104 ASP A C 1
ATOM 808 O O . ASP A 1 104 ? 50.577 -16.080 76.113 1.00 47.50 104 ASP A O 1
ATOM 812 N N . ALA A 1 105 ? 50.082 -16.560 78.242 1.00 49.81 105 ALA A N 1
ATOM 813 C CA . ALA A 1 105 ? 51.117 -15.738 78.856 1.00 49.81 105 ALA A CA 1
ATOM 814 C C . ALA A 1 105 ? 52.497 -16.423 78.849 1.00 49.81 105 ALA A C 1
ATOM 816 O O . ALA A 1 105 ? 52.608 -17.572 79.281 1.00 49.81 105 ALA A O 1
ATOM 817 N N . ARG A 1 106 ? 53.563 -15.686 78.492 1.00 38.47 106 ARG A N 1
ATOM 818 C CA . ARG A 1 106 ? 54.900 -15.757 79.126 1.00 38.47 106 ARG A CA 1
ATOM 819 C C . ARG A 1 106 ? 55.867 -14.689 78.630 1.00 38.47 106 ARG A C 1
ATOM 821 O O . ARG A 1 106 ? 56.017 -14.547 77.401 1.00 38.47 106 ARG A O 1
#

Radius of gyration: 33.13 Å; chains: 1; bounding box: 67×23×113 Å

Organism: NCBI:txid2217661

Secondary structure (DSSP, 8-state):
----THHHIIIIIHHHHHHHHHHHHHHHHGGGGT--HHHHHHHHHHSTTHHHHHHHHHHHHHH--TT--TT-S-------SSS-S---------------------

pLDDT: mean 70.94, std 20.54, range [31.81, 97.25]

Foldseek 3Di:
DDPPCVVVCVVPVVQLVVLVVLLVVQLVCQVVLVHDSVVLSCQSNVVPPVSSVVSVVVSVVSPDDPPPPPVPDDPPPPPPPVCVPDDDDDDDDDDDDDDDDDDDDD

Sequence (106 aa):
MEFSLVGPVVLIGIPLFWLCVMTGYAYVDAPTHGMSPRKWAAVSFFVPLFGFFAYLFEREARTESPNSTTFVGGFEIHESKADDIGLDGPTHSERDDVGDADDDAR